Protein AF-A0A534ZYL4-F1 (afdb_monomer)

Solvent-accessible surface area (backbone atoms only — not comparable to full-atom values): 8023 Å² total; per-residue (Å²): 140,81,88,74,44,67,58,44,78,79,67,80,48,63,46,60,54,57,27,47,48,60,56,77,74,64,78,65,54,74,67,69,75,85,41,69,40,54,76,70,31,35,44,65,60,46,48,48,40,32,46,68,70,53,75,42,65,49,67,60,53,52,49,48,23,22,50,44,32,38,53,40,41,51,52,34,42,52,48,47,20,56,53,34,25,74,76,56,36,70,66,40,8,53,54,50,30,50,54,50,70,69,28,66,68,52,58,62,51,36,68,39,83,62,52,63,52,48,50,54,31,53,52,51,50,49,53,50,50,51,52,52,47,62,75,70,54,46,77,73,67,75,76,106

Secondary structure (DSSP, 8-state):
-----GGGTT---HHHHHHHGGGGTTT--PPPTTSHHHHTT-HHHHHHIIIIIS---HHHHHHHHHHHHHHHHHHHHHHHHHHHHHHHHHHHHHHHHHHHHT-HHHHHHHTS-SSHHHHHHHHHHHHHHHHHHHHH--HHHH--

Radius of gyration: 20.34 Å; Cα contacts (8 Å, |Δi|>4): 126; chains: 1; bounding box: 49×24×65 Å

pLDDT: mean 89.8, std 10.33, range [51.97, 98.19]

Structure (mmCIF, N/CA/C/O backbone):
data_AF-A0A534ZYL4-F1
#
_entry.id   AF-A0A534ZYL4-F1
#
loop_
_atom_site.group_PDB
_atom_site.id
_atom_site.type_symbol
_atom_site.label_atom_id
_atom_site.label_alt_id
_atom_site.label_comp_id
_atom_site.label_asym_id
_atom_site.label_entity_id
_atom_site.label_seq_id
_atom_site.pdbx_PDB_ins_code
_atom_site.Cartn_x
_atom_site.Cartn_y
_atom_site.Cartn_z
_atom_site.occupancy
_atom_site.B_iso_or_equiv
_atom_site.auth_seq_id
_atom_site.auth_comp_id
_atom_site.auth_asym_id
_atom_site.auth_atom_id
_atom_site.pdbx_PDB_model_num
ATOM 1 N N . ILE A 1 1 ? 19.539 -9.216 -4.224 1.00 54.44 1 ILE A N 1
ATOM 2 C CA . ILE A 1 1 ? 20.075 -9.925 -5.413 1.00 54.44 1 ILE A CA 1
ATOM 3 C C . ILE A 1 1 ? 21.316 -9.233 -6.001 1.00 54.44 1 ILE A C 1
ATOM 5 O O . ILE A 1 1 ? 22.136 -9.930 -6.568 1.00 54.44 1 ILE A O 1
ATOM 9 N N . THR A 1 2 ? 21.590 -7.952 -5.723 1.00 62.75 2 THR A N 1
ATOM 10 C CA . THR A 1 2 ? 22.959 -7.387 -5.875 1.00 62.75 2 THR A CA 1
ATOM 11 C C . THR A 1 2 ? 23.441 -6.559 -4.676 1.00 62.75 2 THR A C 1
ATOM 13 O O . THR A 1 2 ? 24.628 -6.287 -4.579 1.00 62.75 2 THR A O 1
ATOM 16 N N . GLY A 1 3 ? 22.551 -6.184 -3.741 1.00 69.56 3 GLY A N 1
ATOM 17 C CA . GLY A 1 3 ? 22.905 -5.333 -2.588 1.00 69.56 3 GLY A CA 1
ATOM 18 C C . GLY A 1 3 ? 23.260 -3.894 -2.979 1.00 69.56 3 GLY A C 1
ATOM 19 O O . GLY A 1 3 ? 23.769 -3.137 -2.161 1.00 69.56 3 GLY A O 1
ATOM 20 N N . ASP A 1 4 ? 23.001 -3.538 -4.236 1.00 77.06 4 ASP A N 1
ATOM 21 C CA . ASP A 1 4 ? 23.344 -2.264 -4.839 1.00 77.06 4 ASP A CA 1
ATOM 22 C C . ASP A 1 4 ? 22.129 -1.336 -4.813 1.00 77.06 4 ASP A C 1
ATOM 24 O O . ASP A 1 4 ? 21.150 -1.550 -5.529 1.00 77.06 4 ASP A O 1
ATOM 28 N N . PHE A 1 5 ? 22.199 -0.316 -3.963 1.00 78.81 5 PHE A N 1
ATOM 29 C CA . PHE A 1 5 ? 21.130 0.659 -3.761 1.00 78.81 5 PHE A CA 1
ATOM 30 C C . PHE A 1 5 ? 21.387 1.967 -4.515 1.00 78.81 5 PHE A C 1
ATOM 32 O O . PHE A 1 5 ? 20.740 2.964 -4.221 1.00 78.81 5 PHE A O 1
ATOM 39 N N . ARG A 1 6 ? 22.310 2.008 -5.489 1.00 84.06 6 ARG A N 1
ATOM 40 C CA . ARG A 1 6 ? 22.717 3.274 -6.126 1.00 84.06 6 ARG A CA 1
ATOM 41 C C . ARG A 1 6 ? 21.552 4.075 -6.710 1.00 84.06 6 ARG A C 1
ATOM 43 O O . ARG A 1 6 ? 21.493 5.277 -6.501 1.00 84.06 6 ARG A O 1
ATOM 50 N N . LEU A 1 7 ? 20.616 3.410 -7.396 1.00 83.44 7 LEU A N 1
ATOM 51 C CA . LEU A 1 7 ? 19.481 4.069 -8.057 1.00 83.44 7 LEU A CA 1
ATOM 52 C C . LEU A 1 7 ? 18.501 4.680 -7.061 1.00 83.44 7 LEU A C 1
ATOM 54 O O . LEU A 1 7 ? 17.749 5.582 -7.403 1.00 83.44 7 LEU A O 1
ATOM 58 N N . ASN A 1 8 ? 18.481 4.173 -5.836 1.00 78.56 8 ASN A N 1
ATOM 59 C CA . ASN A 1 8 ? 17.687 4.759 -4.783 1.00 78.56 8 ASN A CA 1
ATOM 60 C C . ASN A 1 8 ? 18.354 4.451 -3.443 1.00 78.56 8 ASN A C 1
ATOM 62 O O . ASN A 1 8 ? 18.029 3.455 -2.795 1.00 78.56 8 ASN A O 1
ATOM 66 N N . ALA A 1 9 ? 19.308 5.290 -3.037 1.00 67.69 9 ALA A N 1
ATOM 67 C CA . ALA A 1 9 ? 20.061 5.089 -1.797 1.00 67.69 9 ALA A CA 1
ATOM 68 C C . ALA A 1 9 ? 19.165 5.173 -0.545 1.00 67.69 9 ALA A C 1
ATOM 70 O O . ALA A 1 9 ? 19.530 4.674 0.516 1.00 67.69 9 ALA A O 1
ATOM 71 N N . GLU A 1 10 ? 17.964 5.742 -0.686 1.00 67.38 10 GLU A N 1
ATOM 72 C CA . GLU A 1 10 ? 16.932 5.792 0.351 1.00 67.38 10 GLU A CA 1
ATOM 73 C C . GLU A 1 10 ? 16.148 4.465 0.471 1.00 67.38 10 GLU A C 1
ATOM 75 O O . GLU A 1 10 ? 15.396 4.262 1.427 1.00 67.38 10 GLU A O 1
ATOM 80 N N . SER A 1 11 ? 16.295 3.533 -0.486 1.00 55.06 11 SER A N 1
ATOM 81 C CA . SER A 1 11 ? 15.417 2.362 -0.670 1.00 55.06 11 SER A CA 1
ATOM 82 C C . SER A 1 11 ? 15.712 1.169 0.249 1.00 55.06 11 SER A C 1
ATOM 84 O O . SER A 1 11 ? 15.821 0.016 -0.163 1.00 55.06 11 SER A O 1
ATOM 86 N N . GLY A 1 12 ? 15.678 1.435 1.551 1.00 56.88 12 GLY A N 1
ATOM 87 C CA . GLY A 1 12 ? 15.189 0.469 2.535 1.00 56.88 12 GLY A CA 1
ATOM 88 C C . GLY A 1 12 ? 13.655 0.427 2.615 1.00 56.88 12 GLY A C 1
ATOM 89 O O . GLY A 1 12 ? 13.109 -0.243 3.488 1.00 56.88 12 GLY A O 1
ATOM 90 N N . THR A 1 13 ? 12.925 1.165 1.763 1.00 74.19 13 THR A N 1
ATOM 91 C CA . THR A 1 13 ? 11.466 1.261 1.908 1.00 74.19 13 THR A CA 1
ATOM 92 C C . THR A 1 13 ? 10.795 -0.054 1.502 1.00 74.19 13 THR A C 1
ATOM 94 O O . THR A 1 13 ? 10.705 -0.413 0.326 1.00 74.19 13 THR A O 1
ATOM 97 N N . LEU A 1 14 ? 10.306 -0.777 2.509 1.00 85.69 14 LEU A N 1
ATOM 98 C CA . LEU A 1 14 ? 9.537 -2.016 2.382 1.00 85.69 14 LEU A CA 1
ATOM 99 C C . LEU A 1 14 ? 8.414 -1.912 1.336 1.00 85.69 14 LEU A C 1
ATOM 101 O O . LEU A 1 14 ? 8.147 -2.878 0.628 1.00 85.69 14 LEU A O 1
ATOM 105 N N . ALA A 1 15 ? 7.801 -0.732 1.190 1.00 89.50 15 ALA A N 1
ATOM 106 C CA . ALA A 1 15 ? 6.754 -0.473 0.203 1.00 89.50 15 ALA A CA 1
ATOM 107 C C . ALA A 1 15 ? 7.224 -0.691 -1.244 1.00 89.50 15 ALA A C 1
ATOM 109 O O . ALA A 1 15 ? 6.556 -1.398 -1.994 1.00 89.50 15 ALA A O 1
ATOM 110 N N . GLN A 1 16 ? 8.392 -0.154 -1.618 1.00 88.56 16 GLN A N 1
ATOM 111 C CA . GLN A 1 16 ? 8.944 -0.319 -2.967 1.00 88.56 16 GLN A CA 1
ATOM 112 C C . GLN A 1 16 ? 9.254 -1.792 -3.261 1.00 88.56 16 GLN A C 1
ATOM 114 O O . GLN A 1 16 ? 8.918 -2.294 -4.332 1.00 88.56 16 GLN A O 1
ATOM 119 N N . GLN A 1 17 ? 9.841 -2.508 -2.295 1.00 89.75 17 GLN A N 1
ATOM 120 C CA . GLN A 1 17 ? 10.153 -3.934 -2.444 1.00 89.75 17 GLN A CA 1
ATOM 121 C C . GLN A 1 17 ? 8.884 -4.782 -2.567 1.00 89.75 17 GLN A C 1
ATOM 123 O O . GLN A 1 17 ? 8.800 -5.640 -3.443 1.00 89.75 17 GLN A O 1
ATOM 128 N N . TRP A 1 18 ? 7.878 -4.510 -1.732 1.00 92.75 18 TRP A N 1
ATOM 129 C CA . TRP A 1 18 ? 6.569 -5.157 -1.798 1.00 92.75 18 TRP A CA 1
ATOM 130 C C . TRP A 1 18 ? 5.899 -4.937 -3.158 1.00 92.75 18 TRP A C 1
ATOM 132 O O . TRP A 1 18 ? 5.440 -5.888 -3.786 1.00 92.75 18 TRP A O 1
ATOM 142 N N . GLN A 1 19 ? 5.892 -3.696 -3.645 1.00 93.50 19 GLN A N 1
ATOM 143 C CA . GLN A 1 19 ? 5.269 -3.328 -4.917 1.00 93.50 19 GLN A CA 1
ATOM 144 C C . GLN A 1 19 ? 6.002 -3.903 -6.135 1.00 93.50 19 GLN A C 1
ATOM 146 O O . GLN A 1 19 ? 5.357 -4.273 -7.114 1.00 93.50 19 GLN A O 1
ATOM 151 N N . ALA A 1 20 ? 7.330 -4.017 -6.079 1.00 91.50 20 ALA A N 1
ATOM 152 C CA . ALA A 1 20 ? 8.135 -4.591 -7.156 1.00 91.50 20 ALA A CA 1
ATOM 153 C C . ALA A 1 20 ? 8.190 -6.129 -7.128 1.00 91.50 20 ALA A C 1
ATOM 155 O O . ALA A 1 20 ? 8.573 -6.737 -8.127 1.00 91.50 20 ALA A O 1
ATOM 156 N N . MET A 1 21 ? 7.801 -6.774 -6.022 1.00 92.12 21 MET A N 1
ATOM 157 C CA . MET A 1 21 ? 7.920 -8.225 -5.829 1.00 92.12 21 MET A CA 1
ATOM 158 C C . MET A 1 21 ? 7.320 -9.065 -6.971 1.00 92.12 21 MET A C 1
ATOM 160 O O . MET A 1 21 ? 8.002 -9.985 -7.424 1.00 92.12 21 MET A O 1
ATOM 164 N N . PRO A 1 22 ? 6.121 -8.766 -7.514 1.00 93.25 22 PRO A N 1
ATOM 165 C CA . PRO A 1 22 ? 5.575 -9.529 -8.638 1.00 93.25 22 PRO A CA 1
ATOM 166 C C . PRO A 1 22 ? 6.448 -9.476 -9.897 1.00 93.25 22 PRO A C 1
ATOM 168 O O . PRO A 1 22 ? 6.45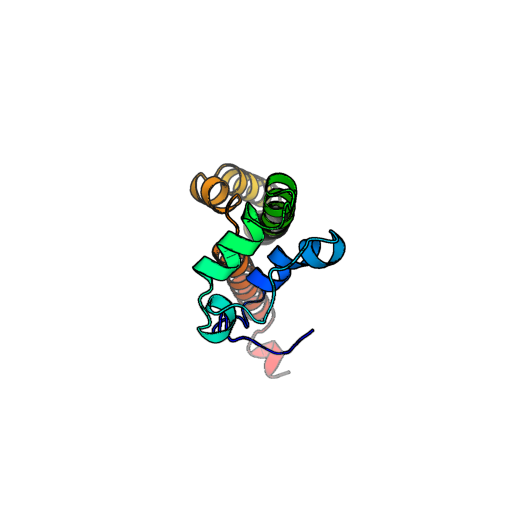3 -10.419 -10.687 1.00 93.25 22 PRO A O 1
ATOM 171 N N . LEU A 1 23 ? 7.209 -8.392 -10.087 1.00 92.50 23 LEU A N 1
ATOM 172 C CA . LEU A 1 23 ? 8.074 -8.231 -11.255 1.00 92.50 23 LEU A CA 1
ATOM 173 C C . LEU A 1 23 ? 9.243 -9.222 -11.251 1.00 92.50 23 LEU A C 1
ATOM 175 O O . LEU A 1 23 ? 9.750 -9.562 -12.317 1.00 92.50 23 LEU A O 1
ATOM 179 N N . LEU A 1 24 ? 9.617 -9.756 -10.084 1.00 90.38 24 LEU A N 1
ATOM 180 C CA . LEU A 1 24 ? 10.640 -10.799 -9.969 1.00 90.38 24 LEU A CA 1
ATOM 181 C C . LEU A 1 24 ? 10.212 -12.120 -10.622 1.00 90.38 24 LEU A C 1
ATOM 183 O O . LEU A 1 24 ? 11.065 -12.914 -11.009 1.00 90.38 24 LEU A O 1
ATOM 187 N N . PHE A 1 25 ? 8.905 -12.348 -10.763 1.00 90.56 25 PHE A N 1
ATOM 188 C CA . PHE A 1 25 ? 8.347 -13.589 -11.305 1.00 90.56 25 PHE A CA 1
ATOM 189 C C . PHE A 1 25 ? 7.871 -13.458 -12.758 1.00 90.56 25 PHE A C 1
ATOM 191 O O . PHE A 1 25 ? 7.553 -14.462 -13.385 1.00 90.56 25 PHE A O 1
ATOM 198 N N . GLY A 1 26 ? 7.825 -12.239 -13.308 1.00 85.62 26 GLY A N 1
ATOM 199 C CA . GLY A 1 26 ? 7.257 -11.975 -14.635 1.00 85.62 26 GLY A CA 1
ATOM 200 C C . GLY A 1 26 ? 8.214 -12.148 -15.817 1.00 85.62 26 GLY A C 1
ATOM 201 O O . GLY A 1 26 ? 7.795 -11.965 -16.954 1.00 85.62 26 GLY A O 1
ATOM 202 N N . GLY A 1 27 ? 9.491 -12.474 -15.579 1.00 88.12 27 GLY A N 1
ATOM 203 C CA . GLY A 1 27 ? 10.477 -12.655 -16.655 1.00 88.12 27 GLY A CA 1
ATOM 204 C C . GLY A 1 27 ? 10.774 -11.381 -17.459 1.00 88.12 27 GLY A C 1
ATOM 205 O O . GLY A 1 27 ? 11.139 -11.465 -18.631 1.00 88.12 27 GLY A O 1
ATOM 206 N N . TYR A 1 28 ? 10.596 -10.203 -16.851 1.00 92.94 28 TYR A N 1
ATOM 207 C CA . TYR A 1 28 ? 10.821 -8.913 -17.503 1.00 92.94 28 TYR A CA 1
ATOM 208 C C . TYR A 1 28 ? 12.304 -8.672 -17.802 1.00 92.94 28 TYR A C 1
ATOM 210 O O . TYR A 1 28 ? 13.194 -9.055 -17.040 1.00 92.94 28 TYR A O 1
ATOM 218 N N . ARG A 1 29 ? 12.571 -7.988 -18.913 1.00 93.19 29 ARG A N 1
ATOM 219 C CA . ARG A 1 29 ? 13.920 -7.638 -19.362 1.00 93.19 29 ARG A CA 1
ATOM 220 C C . ARG A 1 29 ? 14.363 -6.352 -18.680 1.00 93.19 29 ARG A C 1
ATOM 222 O O . ARG A 1 29 ? 13.761 -5.306 -18.901 1.00 93.19 29 ARG A O 1
ATOM 229 N N . PHE A 1 30 ? 15.389 -6.430 -17.842 1.00 91.69 30 PHE A N 1
ATOM 230 C CA . PHE A 1 30 ? 15.992 -5.261 -17.202 1.00 91.69 30 PHE A CA 1
ATOM 231 C C . PHE A 1 30 ? 17.072 -4.652 -18.116 1.00 91.69 30 PHE A C 1
ATOM 233 O O . PHE A 1 30 ? 17.804 -5.418 -18.749 1.00 91.69 30 PHE A O 1
ATOM 240 N N . PRO A 1 31 ? 17.194 -3.312 -18.217 1.00 92.00 31 PRO A N 1
ATOM 241 C CA . PRO A 1 31 ? 18.208 -2.679 -19.056 1.00 92.00 31 PRO A CA 1
ATOM 242 C C . PRO A 1 31 ? 19.630 -3.012 -18.583 1.00 92.00 31 PRO A C 1
ATOM 244 O O . PRO A 1 31 ? 19.866 -3.308 -17.412 1.00 92.00 31 PRO A O 1
ATOM 247 N N . SER A 1 32 ? 20.592 -2.952 -19.506 1.00 90.06 32 SER A N 1
ATOM 248 C CA . SER A 1 32 ? 21.995 -3.275 -19.223 1.00 90.06 32 SER A CA 1
ATOM 249 C C . SER A 1 32 ? 22.569 -2.420 -18.089 1.00 90.06 32 SER A C 1
ATOM 251 O O . SER A 1 32 ? 22.382 -1.205 -18.058 1.00 90.06 32 SER A O 1
ATOM 253 N N . LEU A 1 33 ? 23.342 -3.045 -17.197 1.00 89.50 33 LEU 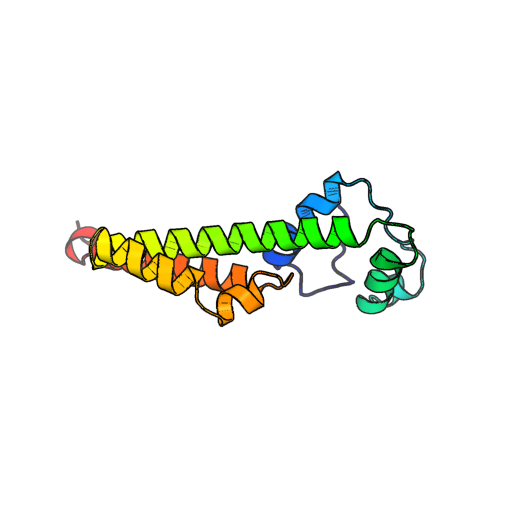A N 1
ATOM 254 C CA . LEU A 1 33 ? 24.047 -2.356 -16.110 1.00 89.50 33 LEU A CA 1
ATOM 255 C C . LEU A 1 33 ? 25.282 -1.577 -16.603 1.00 89.50 33 LEU A C 1
ATOM 257 O O . LEU A 1 33 ? 25.841 -0.770 -15.869 1.00 89.50 33 LEU A O 1
ATOM 261 N N . GLU A 1 34 ? 25.705 -1.777 -17.852 1.00 89.94 34 GLU A N 1
ATOM 262 C CA . GLU A 1 34 ? 26.855 -1.066 -18.432 1.00 89.94 34 GLU A CA 1
ATOM 263 C C . GLU A 1 34 ? 26.512 0.336 -18.950 1.00 89.94 34 GLU A C 1
ATOM 265 O O . GLU A 1 34 ? 27.406 1.104 -19.308 1.00 89.94 34 GLU A O 1
ATOM 270 N N . GLN A 1 35 ? 25.226 0.688 -18.995 1.00 88.69 35 GLN A N 1
ATOM 271 C CA . GLN A 1 35 ? 24.782 1.980 -19.503 1.00 88.69 35 GLN A CA 1
ATOM 272 C C . GLN A 1 35 ? 25.195 3.139 -18.586 1.00 88.69 35 GLN A C 1
ATOM 274 O O . GLN A 1 35 ? 25.239 3.020 -17.359 1.00 88.69 35 GLN A O 1
ATOM 279 N N . GLU A 1 36 ? 25.415 4.305 -19.187 1.00 92.00 36 GLU A N 1
ATOM 280 C CA . GLU A 1 36 ? 25.818 5.516 -18.467 1.00 92.00 36 GLU A CA 1
ATOM 281 C C . GLU A 1 36 ? 24.816 5.909 -17.368 1.00 92.00 36 GLU A C 1
ATOM 283 O O . GLU A 1 36 ? 25.218 6.294 -16.271 1.00 92.00 36 GLU A O 1
ATOM 288 N N . ALA A 1 37 ? 23.513 5.725 -17.619 1.00 91.56 37 ALA A N 1
ATOM 289 C CA . ALA A 1 37 ? 22.455 5.979 -16.641 1.00 91.56 37 ALA A CA 1
ATOM 290 C C . ALA A 1 37 ? 22.604 5.129 -15.364 1.00 91.56 37 ALA A C 1
ATOM 292 O O . ALA A 1 37 ? 22.393 5.627 -14.262 1.00 91.56 37 ALA A O 1
ATOM 293 N N . TRP A 1 38 ? 23.040 3.869 -15.483 1.00 90.44 38 TRP A N 1
ATOM 294 C CA . TRP A 1 38 ? 23.297 3.013 -14.321 1.00 90.44 38 TRP A CA 1
ATOM 295 C C . TRP A 1 38 ? 24.523 3.485 -13.532 1.00 90.44 38 TRP A C 1
ATOM 297 O O . TRP A 1 38 ? 24.504 3.525 -12.300 1.00 90.44 38 TRP A O 1
ATOM 307 N N . ARG A 1 39 ? 25.593 3.881 -14.231 1.00 90.38 39 ARG A N 1
ATOM 308 C CA . ARG A 1 39 ? 26.836 4.370 -13.610 1.00 90.38 39 ARG A CA 1
ATOM 309 C C . ARG A 1 39 ? 26.632 5.686 -12.863 1.00 90.38 39 ARG A C 1
ATOM 311 O O . ARG A 1 39 ? 27.187 5.853 -11.782 1.00 90.38 39 ARG A O 1
ATOM 318 N N . LYS A 1 40 ? 25.798 6.572 -13.408 1.00 92.06 40 LYS A N 1
ATOM 319 C CA . LYS A 1 40 ? 25.406 7.848 -12.791 1.00 92.06 40 LYS A CA 1
ATOM 320 C C . LYS A 1 40 ? 24.283 7.735 -11.761 1.00 92.06 40 LYS A C 1
ATOM 322 O O . LYS A 1 40 ? 23.905 8.753 -11.194 1.00 92.06 40 LYS A O 1
ATOM 327 N N . ALA A 1 41 ? 23.768 6.529 -11.519 1.00 90.50 41 ALA A N 1
ATOM 328 C CA . ALA A 1 41 ? 22.629 6.298 -10.640 1.00 90.50 41 ALA A CA 1
ATOM 329 C C . ALA A 1 41 ? 21.367 7.110 -11.020 1.00 90.50 41 ALA A C 1
ATOM 331 O O . ALA A 1 41 ? 20.584 7.505 -10.159 1.00 90.50 41 ALA A O 1
ATOM 332 N N . ASP A 1 42 ? 21.150 7.343 -12.316 1.00 92.44 42 ASP A N 1
ATOM 333 C CA . ASP A 1 42 ? 19.984 8.069 -12.819 1.00 92.44 42 ASP A CA 1
ATOM 334 C C . ASP A 1 42 ? 18.753 7.151 -12.852 1.00 92.44 42 ASP A C 1
ATOM 336 O O . ASP A 1 42 ? 18.503 6.415 -13.812 1.00 92.44 42 ASP A O 1
ATOM 340 N N . VAL A 1 43 ? 17.977 7.187 -11.770 1.00 90.25 43 VAL A N 1
ATOM 341 C CA . VAL A 1 43 ? 16.781 6.353 -11.598 1.00 90.25 43 VAL A CA 1
ATOM 342 C C . VAL A 1 43 ? 15.718 6.594 -12.668 1.00 90.25 43 VAL A C 1
ATOM 344 O O . VAL A 1 43 ? 15.036 5.651 -13.073 1.00 90.25 43 VAL A O 1
ATOM 347 N N . PHE A 1 44 ? 15.585 7.829 -13.156 1.00 91.25 44 PHE A N 1
ATOM 348 C CA . PHE A 1 44 ? 14.551 8.183 -14.123 1.00 91.25 44 PHE A CA 1
ATOM 349 C C . PHE A 1 44 ? 14.905 7.653 -15.507 1.00 91.25 44 PHE A C 1
ATOM 351 O O . PHE A 1 44 ? 14.057 7.033 -16.151 1.00 91.25 44 PHE A O 1
ATOM 358 N N . ALA A 1 45 ? 16.159 7.820 -15.934 1.00 93.62 45 ALA A N 1
ATOM 359 C CA . ALA A 1 45 ? 16.630 7.272 -17.202 1.00 93.62 45 ALA A CA 1
ATOM 360 C C . ALA A 1 45 ? 16.593 5.734 -17.203 1.00 93.62 45 ALA A C 1
ATOM 362 O O . ALA A 1 45 ? 16.072 5.129 -18.141 1.00 93.62 45 ALA A O 1
ATOM 363 N N . VAL A 1 46 ? 17.062 5.082 -16.128 1.00 93.81 46 VAL A N 1
ATOM 364 C CA . VAL A 1 46 ? 16.993 3.613 -16.015 1.00 93.81 46 VAL A CA 1
ATOM 365 C C . VAL A 1 46 ? 15.543 3.120 -16.010 1.00 93.81 46 VAL A C 1
ATOM 367 O O . VAL A 1 46 ? 15.226 2.152 -16.703 1.00 93.81 46 VAL A O 1
ATOM 370 N N . GLY A 1 47 ? 14.655 3.788 -15.268 1.00 92.25 47 GLY A N 1
ATOM 371 C CA . GLY A 1 47 ? 13.230 3.463 -15.236 1.00 92.25 47 GLY A CA 1
ATOM 372 C C . GLY A 1 47 ? 12.567 3.606 -16.605 1.00 92.25 47 GLY A C 1
ATOM 373 O O . GLY A 1 47 ? 11.819 2.719 -17.015 1.00 92.25 47 GLY A O 1
ATOM 374 N N . TYR A 1 48 ? 12.886 4.670 -17.347 1.00 94.19 48 TYR A N 1
ATOM 375 C CA . TYR A 1 48 ? 12.379 4.871 -18.704 1.00 94.19 48 TYR A CA 1
ATOM 376 C C . TYR A 1 48 ? 12.811 3.735 -19.637 1.00 94.19 48 TYR A C 1
ATOM 378 O O . TYR A 1 48 ? 11.959 3.100 -20.260 1.00 94.19 48 TYR A O 1
ATOM 386 N N . HIS A 1 49 ? 14.108 3.408 -19.663 1.00 93.56 49 HIS A N 1
ATOM 387 C CA . HIS A 1 49 ? 14.613 2.296 -20.468 1.00 93.56 49 HIS A CA 1
ATOM 388 C C . HIS A 1 49 ? 13.926 0.978 -20.099 1.00 93.56 49 HIS A C 1
ATOM 390 O O . HIS A 1 49 ? 13.513 0.237 -20.990 1.00 93.56 49 HIS A O 1
ATOM 396 N N . PHE A 1 50 ? 13.758 0.701 -18.802 1.00 93.94 50 PHE A N 1
ATOM 397 C CA . PHE A 1 50 ? 13.115 -0.519 -18.313 1.00 93.94 50 PHE A CA 1
ATOM 398 C C . PHE A 1 50 ? 11.652 -0.652 -18.751 1.00 93.94 50 PHE A C 1
ATOM 400 O O . PHE A 1 50 ? 11.222 -1.744 -19.129 1.00 93.94 50 PHE A O 1
ATOM 407 N N . PHE A 1 51 ? 10.900 0.447 -18.719 1.00 94.31 51 PHE A N 1
ATOM 408 C CA . PHE A 1 51 ? 9.481 0.450 -19.063 1.00 94.31 51 PHE A CA 1
ATOM 409 C C . PHE A 1 51 ? 9.207 0.491 -20.565 1.00 94.31 51 PHE A C 1
ATOM 411 O O . PHE A 1 51 ? 8.250 -0.143 -21.005 1.00 94.31 51 PHE A O 1
ATOM 418 N N . TYR A 1 52 ? 10.015 1.215 -21.342 1.00 93.88 52 TYR A N 1
ATOM 419 C CA . TYR A 1 52 ? 9.660 1.557 -22.723 1.00 93.88 52 TYR A CA 1
ATOM 420 C C . TYR A 1 52 ? 10.588 0.949 -23.781 1.00 93.88 52 TYR A C 1
ATOM 422 O O . TYR A 1 52 ? 10.113 0.611 -24.862 1.00 93.88 52 TYR A O 1
ATOM 430 N N . ASP A 1 53 ? 11.867 0.716 -23.474 1.00 93.75 53 ASP A N 1
ATOM 431 C CA . ASP A 1 53 ? 12.848 0.323 -24.501 1.00 93.75 53 ASP A CA 1
ATOM 432 C C . ASP A 1 53 ? 13.165 -1.178 -24.509 1.00 93.75 53 ASP A C 1
ATOM 434 O O . ASP A 1 53 ? 13.679 -1.707 -25.491 1.00 93.75 53 ASP A O 1
ATOM 438 N N . GLN A 1 54 ? 12.851 -1.896 -23.426 1.00 92.94 54 GLN A N 1
ATOM 439 C CA . GLN A 1 54 ? 13.147 -3.332 -23.311 1.00 92.94 54 GLN A CA 1
ATOM 440 C C . GLN A 1 54 ? 12.091 -4.247 -23.961 1.00 92.94 54 GLN A C 1
ATOM 442 O O . GLN A 1 54 ? 12.259 -5.471 -23.975 1.00 92.94 54 GLN A O 1
ATOM 447 N N . GLY A 1 55 ? 11.003 -3.681 -24.494 1.00 92.56 55 GLY A N 1
ATOM 448 C CA . GLY A 1 55 ? 9.882 -4.445 -25.055 1.00 92.56 55 GLY A CA 1
ATOM 449 C C . GLY A 1 55 ? 9.066 -5.205 -24.002 1.00 92.56 55 GLY A C 1
ATOM 450 O O . GLY A 1 55 ? 8.450 -6.219 -24.323 1.00 92.56 55 GLY A O 1
ATOM 451 N N . ASN A 1 56 ? 9.096 -4.752 -22.745 1.00 95.06 56 ASN A N 1
ATOM 452 C CA . ASN A 1 56 ? 8.258 -5.295 -21.680 1.00 95.06 56 ASN A CA 1
ATOM 453 C C . ASN A 1 56 ? 6.799 -4.844 -21.852 1.00 95.06 56 ASN A C 1
ATOM 455 O O . ASN A 1 56 ? 6.527 -3.754 -22.355 1.00 95.06 56 ASN A O 1
ATOM 459 N N . ASP A 1 57 ? 5.854 -5.651 -21.370 1.00 94.50 57 ASP A N 1
ATOM 460 C CA . ASP A 1 57 ? 4.458 -5.228 -21.260 1.00 94.50 57 ASP A CA 1
ATOM 461 C C . ASP A 1 57 ? 4.295 -4.261 -20.078 1.00 94.50 57 ASP A C 1
ATOM 463 O O . ASP A 1 57 ? 4.121 -4.662 -18.923 1.00 94.50 57 ASP A O 1
ATOM 467 N N . LEU A 1 58 ? 4.342 -2.963 -20.381 1.00 94.12 58 LEU A N 1
ATOM 468 C CA . LEU A 1 58 ? 4.154 -1.897 -19.400 1.00 94.12 58 LEU A CA 1
ATOM 469 C C . LEU A 1 58 ? 2.819 -2.013 -18.649 1.00 94.12 58 LEU A C 1
ATOM 471 O O . LEU A 1 58 ? 2.758 -1.734 -17.449 1.00 94.12 58 LEU A O 1
ATOM 475 N N . GLY A 1 59 ? 1.749 -2.412 -19.339 1.00 94.62 59 GLY A N 1
ATOM 476 C CA . GLY A 1 59 ? 0.423 -2.552 -18.745 1.00 94.62 59 GLY A CA 1
ATOM 477 C C . GLY A 1 59 ? 0.421 -3.624 -17.661 1.00 94.62 59 GLY A C 1
ATOM 478 O O . GLY A 1 59 ? -0.023 -3.360 -16.540 1.00 94.62 59 GLY A O 1
ATOM 479 N N . ALA A 1 60 ? 0.991 -4.791 -17.966 1.00 94.44 60 ALA A N 1
ATOM 480 C CA . ALA A 1 60 ? 1.145 -5.888 -17.013 1.00 94.44 60 ALA A CA 1
ATOM 481 C C . ALA A 1 60 ? 2.037 -5.501 -15.823 1.00 94.44 60 ALA A C 1
ATOM 483 O O . ALA A 1 60 ? 1.679 -5.772 -14.674 1.00 94.44 60 ALA A O 1
ATOM 484 N N . MET A 1 61 ? 3.152 -4.804 -16.069 1.00 95.38 61 MET A N 1
ATOM 485 C CA . MET A 1 61 ? 4.055 -4.342 -15.007 1.00 95.38 61 MET A CA 1
ATOM 486 C C . MET A 1 61 ? 3.358 -3.375 -14.042 1.00 95.38 61 MET A C 1
ATOM 488 O O . MET A 1 61 ? 3.408 -3.557 -12.821 1.00 95.38 61 MET A O 1
ATOM 492 N N . LEU A 1 62 ? 2.678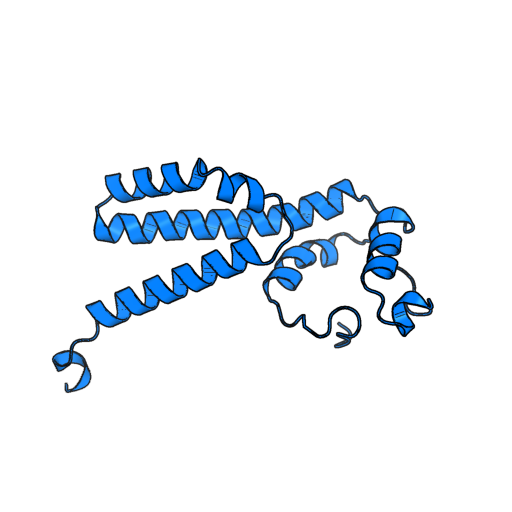 -2.355 -14.578 1.00 94.56 62 LEU A N 1
ATOM 493 C CA . LEU A 1 62 ? 1.953 -1.375 -13.768 1.00 94.56 62 LEU A CA 1
ATOM 494 C C . LEU A 1 62 ? 0.775 -2.015 -13.034 1.00 94.56 62 LEU A C 1
ATOM 496 O O . LEU A 1 62 ? 0.539 -1.690 -11.870 1.00 94.56 62 LEU A O 1
ATOM 500 N N . LEU A 1 63 ? 0.041 -2.922 -13.681 1.00 94.88 63 LEU A N 1
ATOM 501 C CA . LEU A 1 63 ? -1.054 -3.649 -13.045 1.00 94.88 63 LEU A CA 1
ATOM 502 C C . LEU A 1 63 ? -0.548 -4.484 -11.866 1.00 94.88 63 LEU A C 1
ATOM 504 O O . LEU A 1 63 ? -1.141 -4.433 -10.787 1.00 94.88 63 LEU A O 1
ATOM 508 N N . ALA A 1 64 ? 0.564 -5.198 -12.040 1.00 94.88 64 ALA A N 1
ATOM 509 C CA . ALA A 1 64 ? 1.157 -6.012 -10.988 1.00 94.88 64 ALA A CA 1
ATOM 510 C C . ALA A 1 64 ? 1.572 -5.158 -9.776 1.00 94.88 64 ALA A C 1
ATOM 512 O O . ALA A 1 64 ? 1.176 -5.457 -8.648 1.00 94.88 64 ALA A O 1
ATOM 513 N N . GLY A 1 65 ? 2.270 -4.039 -10.002 1.00 94.19 65 GLY A N 1
ATOM 514 C CA . GLY A 1 65 ? 2.661 -3.129 -8.919 1.00 94.19 65 GLY A CA 1
ATOM 515 C C . GLY A 1 65 ? 1.470 -2.460 -8.221 1.00 94.19 65 GLY A C 1
ATOM 516 O O . GLY A 1 65 ? 1.416 -2.402 -6.992 1.00 94.19 65 GLY A O 1
ATOM 517 N N . ARG A 1 66 ? 0.460 -2.016 -8.981 1.00 95.12 66 ARG A N 1
ATOM 518 C CA . ARG A 1 66 ? -0.773 -1.426 -8.421 1.00 95.12 66 ARG A CA 1
ATOM 519 C C . ARG A 1 66 ? -1.587 -2.426 -7.613 1.00 95.12 66 ARG A C 1
ATOM 521 O O . ARG A 1 66 ? -2.172 -2.050 -6.601 1.00 95.12 66 ARG A O 1
ATOM 528 N N . THR A 1 67 ? -1.602 -3.690 -8.026 1.00 95.12 67 THR A N 1
ATOM 529 C CA . THR A 1 67 ? -2.274 -4.762 -7.280 1.00 95.12 67 THR A CA 1
ATOM 530 C C . THR A 1 67 ? -1.661 -4.903 -5.889 1.00 95.12 67 THR A C 1
ATOM 532 O O . THR A 1 67 ? -2.388 -4.998 -4.904 1.00 95.12 67 THR A O 1
ATOM 535 N N . MET A 1 68 ? -0.335 -4.806 -5.775 1.00 95.81 68 MET A N 1
ATOM 536 C CA . MET A 1 68 ? 0.344 -4.844 -4.478 1.00 95.81 68 MET A CA 1
ATOM 537 C C . MET A 1 68 ? 0.006 -3.637 -3.592 1.00 95.81 68 MET A C 1
ATOM 539 O O . MET A 1 68 ? -0.174 -3.817 -2.385 1.00 95.81 68 MET A O 1
ATOM 543 N N . THR A 1 69 ? -0.153 -2.431 -4.158 1.00 95.12 69 THR A N 1
ATOM 544 C CA . THR A 1 69 ? -0.700 -1.280 -3.410 1.00 95.12 69 THR A CA 1
ATOM 545 C C . THR A 1 69 ? -2.137 -1.539 -2.963 1.00 95.12 69 THR A C 1
ATOM 547 O O . THR A 1 69 ? -2.477 -1.268 -1.812 1.00 95.12 69 THR A O 1
ATOM 550 N N . ALA A 1 70 ? -2.982 -2.091 -3.838 1.00 94.75 70 ALA A N 1
ATOM 551 C CA . ALA A 1 70 ? -4.370 -2.397 -3.511 1.00 94.75 70 ALA A CA 1
ATOM 552 C C . ALA A 1 70 ? -4.474 -3.407 -2.357 1.00 94.75 70 ALA A C 1
ATOM 554 O O . ALA A 1 70 ? -5.306 -3.222 -1.473 1.00 94.75 70 ALA A O 1
ATOM 555 N N . VAL A 1 71 ? -3.591 -4.412 -2.297 1.00 95.81 71 VAL A N 1
ATOM 556 C CA . VAL A 1 71 ? -3.512 -5.352 -1.163 1.00 95.81 71 VAL A CA 1
ATOM 557 C C . VAL A 1 71 ? -3.211 -4.621 0.150 1.00 95.81 71 VAL A C 1
ATOM 559 O O . VAL A 1 71 ? -3.881 -4.874 1.152 1.00 95.81 71 VAL A O 1
ATOM 562 N N . LEU A 1 72 ? -2.265 -3.674 0.154 1.00 95.62 72 LEU A N 1
ATOM 563 C CA . LEU A 1 72 ? -1.984 -2.848 1.337 1.00 95.62 72 LEU A CA 1
ATOM 564 C C . LEU A 1 72 ? -3.185 -1.969 1.719 1.00 95.62 72 LEU A C 1
ATOM 566 O O . LEU A 1 72 ? -3.504 -1.847 2.901 1.00 95.62 72 LEU A O 1
ATOM 570 N N . GLY A 1 73 ? -3.877 -1.399 0.729 1.00 95.69 73 GLY A N 1
ATOM 571 C CA . GLY A 1 73 ? -5.094 -0.611 0.937 1.00 95.69 73 GLY A CA 1
ATOM 572 C C . GLY A 1 73 ? -6.227 -1.436 1.551 1.00 95.69 73 GLY A C 1
ATOM 573 O O . GLY A 1 73 ? -6.828 -1.029 2.541 1.00 95.69 73 GLY A O 1
ATOM 574 N N . VAL A 1 74 ? -6.470 -2.645 1.042 1.00 96.00 74 VAL A N 1
ATOM 575 C CA . VAL A 1 74 ? -7.435 -3.582 1.639 1.00 96.00 74 VAL A CA 1
ATOM 576 C C . VAL A 1 74 ? -7.032 -3.927 3.073 1.00 96.00 74 VAL A C 1
ATOM 578 O O . VAL A 1 74 ? -7.880 -3.894 3.963 1.00 96.00 74 VAL A O 1
ATOM 581 N N . GLY A 1 75 ? -5.744 -4.184 3.324 1.00 97.19 75 GLY A N 1
ATOM 582 C CA . GLY A 1 75 ? -5.219 -4.403 4.674 1.00 97.19 75 GLY A CA 1
ATOM 583 C C . GLY A 1 75 ? -5.522 -3.242 5.625 1.00 97.19 75 GLY A C 1
ATOM 584 O O . GLY A 1 75 ? -5.991 -3.466 6.742 1.00 97.19 75 GLY A O 1
ATOM 585 N N . LEU A 1 76 ? -5.338 -1.999 5.172 1.00 97.19 76 LEU A N 1
ATOM 586 C CA . LEU A 1 76 ? -5.660 -0.805 5.958 1.00 97.19 76 LEU A CA 1
ATOM 587 C C . LEU A 1 76 ? -7.173 -0.665 6.187 1.00 97.19 76 LEU A C 1
ATOM 589 O O . LEU A 1 76 ? -7.593 -0.355 7.299 1.00 97.19 76 LEU A O 1
ATOM 593 N N . GLY A 1 77 ? -8.008 -0.954 5.188 1.00 97.19 77 GLY A N 1
ATOM 594 C CA . GLY A 1 77 ? -9.465 -0.955 5.351 1.00 97.19 77 GLY A CA 1
ATOM 595 C C . GLY A 1 77 ? -9.952 -1.990 6.373 1.00 97.19 77 GLY A C 1
ATOM 596 O O . GLY A 1 7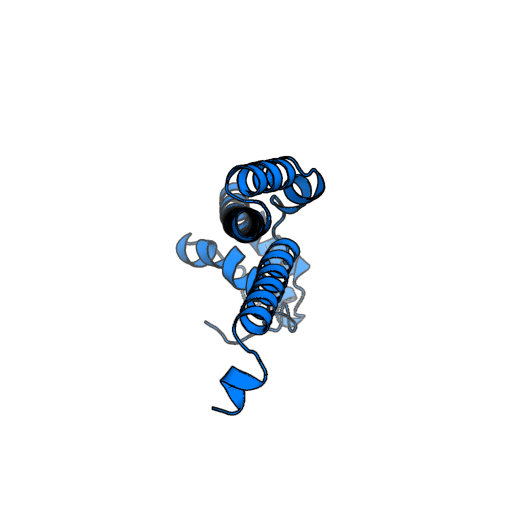7 ? -10.790 -1.682 7.224 1.00 97.19 77 GLY A O 1
ATOM 597 N N . LEU A 1 78 ? -9.384 -3.200 6.350 1.00 98.06 78 LEU A N 1
ATOM 598 C CA . LEU A 1 78 ? -9.666 -4.244 7.343 1.00 98.06 78 LEU A CA 1
ATOM 599 C C . LEU A 1 78 ? -9.219 -3.832 8.749 1.00 98.06 78 LEU A C 1
ATOM 601 O O . LEU A 1 78 ? -9.915 -4.111 9.727 1.00 98.06 78 LEU A O 1
ATOM 605 N N . LEU A 1 79 ? -8.088 -3.136 8.852 1.00 98.00 79 LEU A N 1
ATOM 606 C CA . LEU A 1 79 ? -7.582 -2.591 10.106 1.00 98.00 79 LEU A CA 1
ATOM 607 C C . LEU A 1 79 ? -8.532 -1.535 10.690 1.00 98.00 79 LEU A C 1
ATOM 609 O O . LEU A 1 79 ? -8.878 -1.600 11.871 1.00 98.00 79 LEU A O 1
ATOM 613 N N . VAL A 1 80 ? -9.011 -0.611 9.851 1.00 97.81 80 VAL A N 1
ATOM 614 C CA . VAL A 1 80 ? -10.015 0.402 10.220 1.00 97.81 80 VAL A CA 1
ATOM 615 C C . VAL A 1 80 ? -11.307 -0.262 10.697 1.00 97.81 80 VAL A C 1
ATOM 617 O O . VAL A 1 80 ? -11.827 0.105 11.753 1.00 97.81 80 VAL A O 1
ATOM 620 N N . TYR A 1 81 ? -11.798 -1.274 9.973 1.00 98.19 81 TYR A N 1
ATOM 621 C CA . TYR A 1 81 ? -12.957 -2.066 10.393 1.00 98.19 81 TYR A CA 1
ATOM 622 C C . TYR A 1 81 ? -12.735 -2.704 11.770 1.00 98.19 81 TYR A C 1
ATOM 624 O O . TYR A 1 81 ? -13.574 -2.564 12.660 1.00 98.19 81 TYR A O 1
ATOM 632 N N . ALA A 1 82 ? -11.612 -3.404 11.954 1.00 97.88 82 ALA A N 1
ATOM 633 C CA . ALA A 1 82 ? -11.333 -4.164 13.166 1.00 97.88 82 ALA A CA 1
ATOM 634 C C . ALA A 1 82 ? -11.199 -3.259 14.396 1.00 97.88 82 ALA A C 1
ATOM 636 O O . ALA A 1 82 ? -11.752 -3.576 15.454 1.00 97.88 82 ALA A O 1
ATOM 637 N N . TRP A 1 83 ? -10.510 -2.125 14.256 1.00 97.69 83 TRP A N 1
ATOM 638 C CA . TRP A 1 83 ? -10.357 -1.170 15.348 1.00 97.69 83 TRP A CA 1
ATOM 639 C C . TRP A 1 83 ? -11.687 -0.481 15.673 1.00 97.69 83 TRP A C 1
ATOM 641 O O . TRP A 1 83 ? -12.119 -0.504 16.827 1.00 97.69 83 TRP A O 1
ATOM 651 N N . SER A 1 84 ? -12.404 0.026 14.664 1.00 97.81 84 SER A N 1
ATOM 652 C CA . SER A 1 84 ? -13.715 0.664 14.854 1.00 97.81 84 SER A CA 1
ATOM 653 C C . SER A 1 84 ? -14.746 -0.297 15.456 1.00 97.81 84 SER A C 1
ATOM 655 O O . SER A 1 84 ? -15.485 0.071 16.370 1.00 97.81 84 SER A O 1
ATOM 657 N N . ARG A 1 85 ? -14.729 -1.577 15.054 1.00 97.50 85 ARG A N 1
ATOM 658 C CA . ARG A 1 85 ? -15.589 -2.615 15.637 1.00 97.50 85 ARG A CA 1
ATOM 659 C C . ARG A 1 85 ? -15.380 -2.788 17.140 1.00 97.50 85 ARG A C 1
ATOM 661 O O . ARG A 1 85 ? -16.348 -3.051 17.848 1.00 97.50 85 ARG A O 1
ATOM 668 N N . ARG A 1 86 ? -14.142 -2.670 17.632 1.00 95.69 86 ARG A N 1
ATOM 669 C CA . ARG A 1 86 ? -13.851 -2.759 19.074 1.00 95.69 86 ARG A CA 1
ATOM 670 C C . ARG A 1 86 ? -14.339 -1.535 19.849 1.00 95.69 86 ARG A C 1
ATOM 672 O O . ARG A 1 86 ? -14.691 -1.681 21.010 1.00 95.69 86 ARG A O 1
ATOM 679 N N . LEU A 1 87 ? -14.363 -0.363 19.217 1.00 95.44 87 LEU A N 1
ATOM 680 C CA . LEU A 1 87 ? -14.763 0.896 19.854 1.00 95.44 87 LEU A CA 1
ATOM 681 C C . LEU A 1 87 ? -16.282 1.114 19.838 1.00 95.44 87 LEU A C 1
ATOM 683 O O . LEU A 1 87 ? -16.850 1.582 20.819 1.00 95.44 87 LEU A O 1
ATOM 687 N N . PHE A 1 88 ? -16.939 0.767 18.731 1.00 96.62 88 PHE A N 1
ATOM 688 C CA . PHE A 1 88 ? -18.328 1.152 18.447 1.00 96.62 88 PHE A CA 1
ATOM 689 C C . PHE A 1 88 ? -19.231 -0.043 18.101 1.00 96.62 88 PHE A C 1
ATOM 691 O O . PHE A 1 88 ? -20.369 0.127 17.662 1.00 96.62 88 PHE A O 1
ATOM 698 N N . GLY A 1 89 ? -18.726 -1.267 18.264 1.00 96.94 89 GLY A N 1
ATOM 699 C CA . GLY A 1 89 ? -19.435 -2.492 17.910 1.00 96.94 89 GLY A CA 1
ATOM 700 C C . GLY A 1 89 ? -19.494 -2.768 16.398 1.00 96.94 89 GLY A C 1
ATOM 701 O O . GLY A 1 89 ? -18.924 -2.036 15.585 1.00 96.94 89 GLY A O 1
ATOM 702 N N . PRO A 1 90 ? -20.184 -3.849 15.982 1.00 96.75 90 PRO A N 1
ATOM 703 C CA . PRO A 1 90 ? -20.206 -4.309 14.589 1.00 96.75 90 PRO A CA 1
ATOM 704 C C . PRO A 1 90 ? -20.659 -3.253 13.574 1.00 96.75 90 PRO A C 1
ATOM 706 O O . PRO A 1 90 ? -20.029 -3.111 12.527 1.00 96.75 90 PRO A O 1
ATOM 709 N N . THR A 1 91 ? -21.710 -2.491 13.894 1.00 96.81 91 THR A N 1
ATOM 710 C CA . THR A 1 91 ? -22.268 -1.463 13.003 1.00 96.81 91 THR A CA 1
ATOM 711 C C . THR A 1 91 ? -21.287 -0.317 12.774 1.00 96.81 91 THR A C 1
ATOM 713 O O . THR A 1 91 ? -21.095 0.098 11.633 1.00 96.81 91 THR A O 1
ATOM 716 N N . GLY A 1 92 ? -20.617 0.152 13.833 1.00 96.81 92 GLY A N 1
ATOM 717 C CA . GLY A 1 92 ? -19.592 1.189 13.715 1.00 96.81 92 GLY A CA 1
ATOM 718 C C . GLY A 1 92 ? -18.414 0.735 12.854 1.00 96.81 92 GLY A C 1
ATOM 719 O O . GLY A 1 92 ? -17.979 1.477 11.976 1.00 96.81 92 GLY A O 1
ATOM 720 N N . GLY A 1 93 ? -17.989 -0.525 13.006 1.00 97.00 93 GLY A N 1
ATOM 721 C CA . GLY A 1 93 ? -16.966 -1.131 12.152 1.00 97.00 93 GLY A CA 1
ATOM 722 C C . GLY A 1 93 ? -17.319 -1.071 10.664 1.00 97.00 93 GLY A C 1
ATOM 723 O O . GLY A 1 93 ? -16.521 -0.588 9.860 1.00 97.00 93 GLY A O 1
ATOM 724 N N . VAL A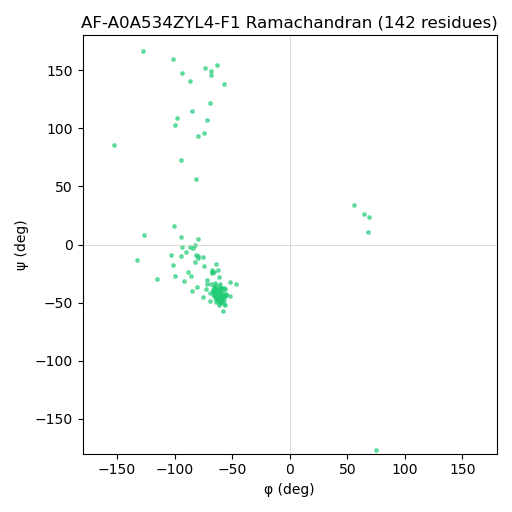 1 94 ? -18.520 -1.530 10.291 1.00 97.81 94 VAL A N 1
ATOM 725 C CA . VAL A 1 94 ? -18.982 -1.521 8.888 1.00 97.81 94 VAL A CA 1
ATOM 726 C C . VAL A 1 94 ? -19.095 -0.094 8.350 1.00 97.81 94 VAL A C 1
ATOM 728 O O . VAL A 1 94 ? -18.637 0.169 7.240 1.00 97.81 94 VAL A O 1
ATOM 731 N N . LEU A 1 95 ? -19.653 0.835 9.132 1.00 98.00 95 LEU A N 1
ATOM 732 C CA . LEU A 1 95 ? -19.789 2.234 8.721 1.00 98.00 95 LEU A CA 1
ATOM 733 C C . LEU A 1 95 ? -18.421 2.883 8.465 1.00 98.00 95 LEU A C 1
ATOM 735 O O . LEU A 1 95 ? -18.232 3.523 7.432 1.00 98.00 95 LEU A O 1
ATOM 739 N N . SER A 1 96 ? -17.445 2.681 9.356 1.00 97.75 96 SER A N 1
ATOM 740 C CA . SER A 1 96 ? -16.081 3.188 9.161 1.00 97.75 96 SER A CA 1
ATOM 741 C C . SER A 1 96 ? -15.406 2.578 7.933 1.00 97.75 96 SER A C 1
ATOM 743 O O . SER A 1 96 ? -14.749 3.296 7.184 1.00 97.75 96 SER A O 1
ATOM 745 N N . ALA A 1 97 ? -15.593 1.277 7.691 1.00 97.06 97 ALA A N 1
ATOM 746 C CA . ALA A 1 97 ? -15.060 0.608 6.506 1.00 97.06 97 ALA A CA 1
ATOM 747 C C . ALA A 1 97 ? -15.695 1.129 5.206 1.00 97.06 97 ALA A C 1
ATOM 749 O O . ALA A 1 97 ? -14.995 1.306 4.211 1.00 97.06 97 ALA A O 1
ATOM 750 N N . ALA A 1 98 ? -16.998 1.427 5.215 1.00 97.31 98 ALA A N 1
ATOM 751 C CA . ALA A 1 98 ? -17.678 2.045 4.081 1.00 97.31 98 ALA A CA 1
ATOM 752 C C . ALA A 1 98 ? -17.127 3.453 3.810 1.00 97.31 98 ALA A C 1
ATOM 754 O O . ALA A 1 98 ? -16.725 3.750 2.688 1.00 97.31 98 ALA A O 1
ATOM 755 N N . LEU A 1 99 ? -17.021 4.299 4.840 1.00 97.56 99 LEU A N 1
ATOM 756 C CA . LEU A 1 99 ? -16.438 5.640 4.707 1.00 97.56 99 LEU A CA 1
ATOM 757 C C . LEU A 1 99 ? -14.989 5.593 4.200 1.00 97.56 99 LEU A C 1
ATOM 759 O O . LEU A 1 99 ? -14.608 6.416 3.372 1.00 97.56 99 LEU A O 1
ATOM 763 N N . TYR A 1 100 ? -14.204 4.612 4.651 1.00 96.88 100 TYR A N 1
ATOM 764 C CA . TYR A 1 100 ? -12.861 4.342 4.142 1.00 96.88 100 TYR A CA 1
ATOM 765 C C . TYR A 1 100 ? -12.882 3.985 2.646 1.00 96.88 100 TYR A C 1
ATOM 767 O O . TYR A 1 100 ? -12.181 4.612 1.853 1.00 96.88 100 TYR A O 1
ATOM 775 N N . ALA A 1 101 ? -13.710 3.017 2.243 1.00 95.56 101 ALA A N 1
ATOM 776 C CA . ALA A 1 101 ? -13.766 2.524 0.865 1.00 95.56 101 ALA A CA 1
ATOM 777 C C . ALA A 1 101 ? -14.246 3.588 -0.138 1.00 95.56 101 ALA A C 1
ATOM 779 O O . ALA A 1 101 ? -13.782 3.612 -1.276 1.00 95.56 101 ALA A O 1
ATOM 780 N N . PHE A 1 102 ? -15.140 4.485 0.287 1.00 96.06 102 PHE A N 1
ATOM 781 C CA . PHE A 1 102 ? -15.647 5.591 -0.531 1.00 96.06 102 PHE A CA 1
ATOM 782 C C . PHE A 1 102 ? -14.882 6.907 -0.323 1.00 96.06 102 PHE A C 1
ATOM 784 O O . PHE A 1 102 ? -15.270 7.941 -0.870 1.00 96.06 102 PHE A O 1
ATOM 791 N N . CYS A 1 103 ? -13.788 6.898 0.443 1.00 95.50 103 CYS A N 1
ATOM 792 C CA . CYS A 1 103 ? -12.979 8.089 0.651 1.00 95.50 103 CYS A CA 1
ATOM 793 C C . CYS A 1 103 ? -12.248 8.464 -0.652 1.00 95.50 103 CYS A C 1
ATOM 795 O O . CYS A 1 103 ? -11.434 7.674 -1.147 1.00 95.50 103 CYS A O 1
ATOM 797 N N . PRO A 1 104 ? -12.448 9.681 -1.190 1.00 93.38 104 PRO A N 1
ATOM 798 C CA . PRO A 1 104 ? -11.826 10.092 -2.447 1.00 93.38 104 PRO A CA 1
ATOM 799 C C . PRO A 1 104 ? -10.295 10.083 -2.365 1.00 93.38 104 PRO A C 1
ATOM 801 O O . PRO A 1 104 ? -9.631 9.694 -3.323 1.00 93.38 104 PRO A O 1
ATOM 804 N N . THR A 1 105 ? -9.724 10.436 -1.209 1.00 92.12 105 THR A N 1
ATOM 805 C CA . THR A 1 105 ? -8.272 10.414 -0.990 1.00 92.12 105 THR A CA 1
ATOM 806 C C . THR A 1 105 ? -7.710 9.003 -1.126 1.00 92.12 105 THR A C 1
ATOM 808 O O . THR A 1 105 ? -6.696 8.808 -1.793 1.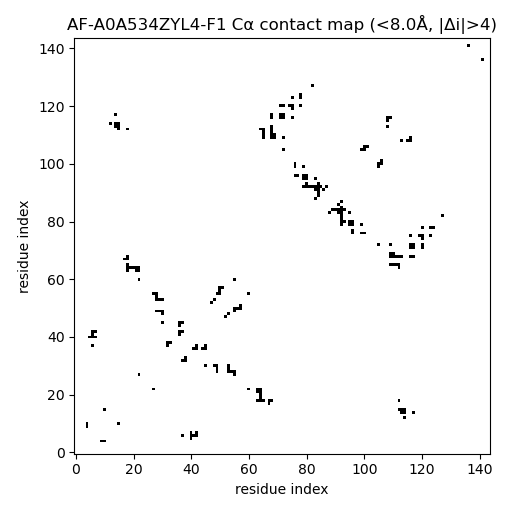00 92.12 105 THR A O 1
ATOM 811 N N . LEU A 1 106 ? -8.373 8.005 -0.543 1.00 90.31 106 LEU A N 1
ATOM 812 C CA . LEU A 1 106 ? -7.896 6.623 -0.586 1.00 90.31 106 LEU A CA 1
ATOM 813 C C . LEU A 1 106 ? -8.067 6.002 -1.967 1.00 90.31 106 LEU A C 1
ATOM 815 O O . LEU A 1 106 ? -7.158 5.324 -2.440 1.00 90.31 106 LEU A O 1
ATOM 819 N N . LEU A 1 107 ? -9.167 6.308 -2.657 1.00 90.50 107 LEU A N 1
ATOM 820 C CA . LEU A 1 107 ? -9.359 5.910 -4.053 1.00 90.50 107 LEU A CA 1
ATOM 821 C C . LEU A 1 107 ? -8.309 6.547 -4.978 1.00 90.50 107 LEU A C 1
ATOM 823 O O . LEU A 1 107 ? -7.800 5.887 -5.886 1.00 90.50 107 LEU A O 1
ATOM 827 N N . ALA A 1 108 ? -7.935 7.807 -4.729 1.00 90.50 108 ALA A N 1
ATOM 828 C CA . ALA A 1 108 ? -6.914 8.501 -5.509 1.00 90.50 108 ALA A CA 1
ATOM 829 C C . ALA A 1 108 ? -5.513 7.892 -5.326 1.00 90.50 108 ALA A C 1
ATOM 831 O O . ALA A 1 108 ? -4.795 7.730 -6.315 1.00 90.50 108 ALA A O 1
ATOM 832 N N . HIS A 1 109 ? -5.140 7.528 -4.094 1.00 88.75 109 HIS A N 1
ATOM 833 C CA . HIS A 1 109 ? -3.809 6.991 -3.780 1.00 88.75 109 HIS A CA 1
ATOM 834 C C . HIS A 1 109 ? -3.706 5.473 -3.987 1.00 88.75 109 HIS A C 1
ATOM 836 O O . HIS A 1 109 ? -2.633 4.980 -4.322 1.00 88.75 109 HIS A O 1
ATOM 842 N N . GLY A 1 110 ? -4.806 4.720 -3.878 1.00 82.50 110 GLY A N 1
ATOM 843 C CA . GLY A 1 110 ? -4.804 3.257 -4.020 1.00 82.50 110 GLY A CA 1
ATOM 844 C C . GLY A 1 110 ? -4.372 2.751 -5.401 1.00 82.50 110 GLY A C 1
ATOM 845 O O . GLY A 1 110 ? -3.904 1.623 -5.527 1.00 82.50 110 GLY A O 1
ATOM 846 N N . ARG A 1 111 ? -4.477 3.592 -6.440 1.00 87.50 111 ARG A N 1
ATOM 847 C CA . ARG A 1 111 ? -4.012 3.287 -7.807 1.00 87.50 111 ARG A CA 1
ATOM 848 C C . ARG A 1 111 ? -2.560 3.690 -8.082 1.00 87.50 111 ARG A C 1
ATOM 850 O O . ARG A 1 111 ? -2.068 3.450 -9.188 1.00 87.50 111 ARG A O 1
ATOM 857 N N . LEU A 1 112 ? -1.906 4.376 -7.148 1.00 90.06 112 LEU A N 1
ATOM 858 C CA . LEU A 1 112 ? -0.532 4.837 -7.302 1.00 90.06 112 LEU A CA 1
ATOM 859 C C . LEU A 1 112 ? 0.430 3.810 -6.698 1.00 90.06 112 LEU A C 1
ATOM 861 O O . LEU A 1 112 ? 0.120 3.116 -5.734 1.00 90.06 112 LEU A O 1
A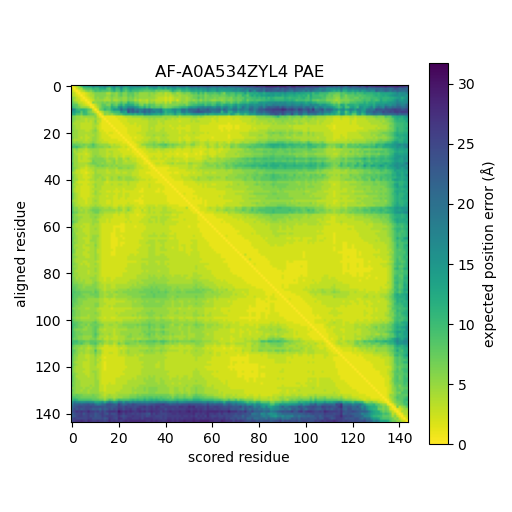TOM 865 N N . ILE A 1 113 ? 1.615 3.690 -7.285 1.00 91.06 113 ILE A N 1
ATOM 866 C CA . ILE A 1 113 ? 2.687 2.850 -6.744 1.00 91.06 113 ILE A CA 1
ATOM 867 C C . ILE A 1 113 ? 3.570 3.770 -5.893 1.00 91.06 113 ILE A C 1
ATOM 869 O O . ILE A 1 113 ? 4.634 4.201 -6.327 1.00 91.06 113 ILE A O 1
ATOM 873 N N . THR A 1 114 ? 3.051 4.171 -4.728 1.00 90.06 114 THR A N 1
ATOM 874 C CA . THR A 1 114 ? 3.734 5.055 -3.765 1.00 90.06 114 THR A CA 1
ATOM 875 C C . THR A 1 114 ? 3.760 4.434 -2.371 1.00 90.06 114 THR A C 1
ATOM 877 O O . THR A 1 114 ? 3.063 3.454 -2.091 1.00 90.06 114 THR A O 1
ATOM 880 N N . ALA A 1 115 ? 4.579 4.994 -1.479 1.00 90.56 115 ALA A N 1
ATOM 881 C CA . ALA A 1 115 ? 4.737 4.499 -0.113 1.00 90.56 115 ALA A CA 1
ATOM 882 C C . ALA A 1 115 ? 3.60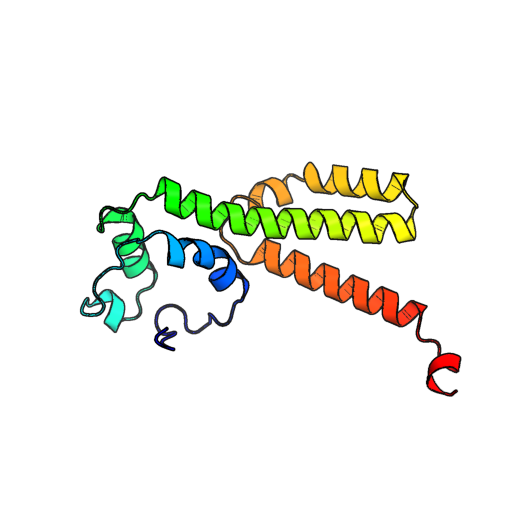8 4.932 0.844 1.00 90.56 115 ALA A C 1
ATOM 884 O O . ALA A 1 115 ? 3.519 4.396 1.948 1.00 90.56 115 ALA A O 1
ATOM 885 N N . ASP A 1 116 ? 2.729 5.853 0.439 1.00 92.38 116 ASP A N 1
ATOM 886 C CA . ASP A 1 116 ? 1.757 6.501 1.334 1.00 92.38 116 ASP A CA 1
ATOM 887 C C . ASP A 1 116 ? 0.763 5.511 1.949 1.00 92.38 116 ASP A C 1
ATOM 889 O O . ASP A 1 116 ? 0.496 5.551 3.149 1.00 92.38 116 ASP A O 1
ATOM 893 N N . VAL A 1 117 ? 0.247 4.570 1.149 1.00 93.56 117 VAL A N 1
ATOM 894 C CA . VAL A 1 117 ? -0.704 3.546 1.621 1.00 93.56 117 VAL A CA 1
ATOM 895 C C . VAL A 1 117 ? -0.034 2.588 2.607 1.00 93.56 117 VAL A C 1
ATOM 897 O O . VAL A 1 117 ? -0.631 2.223 3.620 1.00 93.56 117 VAL A O 1
ATOM 900 N N . ALA A 1 118 ? 1.223 2.213 2.346 1.00 93.75 118 ALA A N 1
ATOM 901 C CA . ALA A 1 118 ? 2.006 1.387 3.260 1.00 93.75 118 ALA A CA 1
ATOM 902 C C . ALA A 1 118 ? 2.257 2.124 4.583 1.00 93.75 118 ALA A C 1
ATOM 904 O O . ALA A 1 118 ? 2.034 1.565 5.656 1.00 93.75 118 ALA A O 1
ATOM 905 N N . ALA A 1 119 ? 2.667 3.392 4.512 1.00 93.12 119 ALA A N 1
ATOM 906 C CA . ALA A 1 119 ? 2.879 4.229 5.685 1.00 93.12 119 ALA A CA 1
ATOM 907 C C . ALA A 1 119 ? 1.587 4.361 6.505 1.00 93.12 119 ALA A C 1
ATOM 909 O O . ALA A 1 119 ? 1.598 4.089 7.704 1.00 93.12 119 ALA A O 1
ATOM 910 N N . ALA A 1 120 ? 0.459 4.680 5.866 1.00 94.62 120 ALA A N 1
ATOM 911 C CA . ALA A 1 120 ? -0.840 4.779 6.527 1.00 94.62 120 ALA A CA 1
ATOM 912 C C . ALA A 1 120 ? -1.246 3.469 7.227 1.00 94.62 120 ALA A C 1
ATOM 914 O O . ALA A 1 120 ? -1.718 3.511 8.367 1.00 94.62 120 ALA A O 1
ATOM 915 N N . LEU A 1 121 ? -1.020 2.313 6.590 1.00 95.94 121 LEU A N 1
ATOM 916 C CA . LEU A 1 121 ? -1.245 0.995 7.189 1.00 95.94 121 LEU A CA 1
ATOM 917 C C . LEU A 1 121 ? -0.425 0.805 8.468 1.00 95.94 121 LEU A C 1
ATOM 91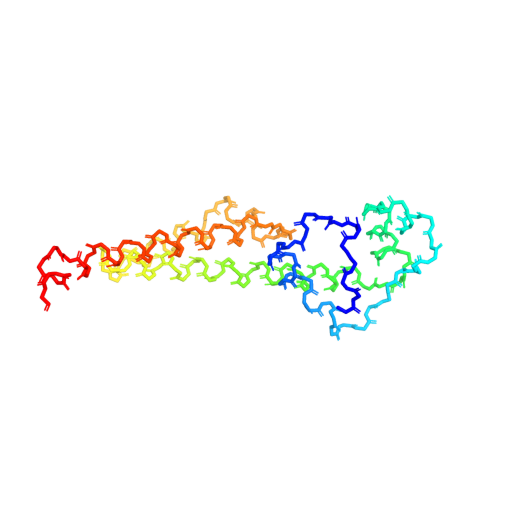9 O O . LEU A 1 121 ? -0.995 0.542 9.528 1.00 95.94 121 LEU A O 1
ATOM 923 N N . PHE A 1 122 ? 0.897 0.951 8.386 1.00 96.06 122 PHE A N 1
ATOM 924 C CA . PHE A 1 122 ? 1.778 0.663 9.519 1.00 96.06 122 PHE A CA 1
ATOM 925 C C . PHE A 1 122 ? 1.671 1.701 10.639 1.00 96.06 122 PHE A C 1
ATOM 927 O O . PHE A 1 122 ? 1.720 1.324 11.810 1.00 96.06 122 PHE A O 1
ATOM 934 N N . PHE A 1 123 ? 1.442 2.978 10.323 1.00 96.62 123 PHE A N 1
ATOM 935 C CA . PHE A 1 123 ? 1.160 3.991 11.342 1.00 96.62 123 PHE A CA 1
ATOM 936 C C . PHE A 1 123 ? -0.151 3.706 12.074 1.00 96.62 123 PHE A C 1
ATOM 938 O O . PHE A 1 123 ? -0.185 3.754 13.303 1.00 96.62 123 PHE A O 1
ATOM 945 N N . THR A 1 124 ? -1.210 3.338 11.348 1.00 97.12 124 THR A N 1
ATOM 946 C CA . THR A 1 124 ? -2.494 2.968 11.963 1.00 97.12 124 THR A CA 1
ATOM 947 C C . THR A 1 124 ? -2.351 1.701 12.809 1.00 97.12 124 THR A C 1
ATOM 949 O O . THR A 1 124 ? -2.884 1.635 13.914 1.00 97.12 124 THR A O 1
ATOM 952 N N . ALA A 1 125 ? -1.591 0.708 12.335 1.00 97.69 125 ALA A N 1
ATOM 953 C CA . ALA A 1 125 ? -1.349 -0.536 13.068 1.00 97.69 125 ALA A CA 1
ATOM 954 C C . ALA A 1 125 ? -0.539 -0.292 14.347 1.00 97.69 125 ALA A C 1
ATOM 956 O O . ALA A 1 125 ? -0.852 -0.858 15.395 1.00 97.69 125 ALA A O 1
ATOM 957 N N . SER A 1 126 ? 0.465 0.585 14.275 1.00 97.50 126 SER A N 1
ATOM 958 C CA . SER A 1 126 ? 1.248 1.028 15.429 1.00 97.50 126 SER A CA 1
ATOM 959 C C . SER A 1 126 ? 0.366 1.741 16.456 1.00 97.50 126 SER A C 1
ATOM 961 O O . SER A 1 126 ? 0.350 1.357 17.626 1.00 97.50 126 SER A O 1
ATOM 963 N N . ALA A 1 127 ? -0.456 2.699 16.014 1.00 97.44 127 ALA A N 1
ATOM 964 C CA . ALA A 1 127 ? -1.390 3.412 16.883 1.00 97.44 127 ALA A CA 1
ATOM 965 C C . ALA A 1 127 ? -2.401 2.465 17.550 1.00 97.44 127 ALA A C 1
ATOM 967 O O . ALA A 1 127 ? -2.644 2.575 18.753 1.00 97.44 127 ALA A O 1
ATOM 968 N N . TRP A 1 128 ? -2.947 1.497 16.805 1.00 96.56 128 TRP A N 1
ATOM 969 C CA . TRP A 1 128 ? -3.844 0.494 17.376 1.00 96.56 128 TRP A CA 1
ATOM 970 C C . TRP A 1 128 ? -3.133 -0.405 18.388 1.00 96.56 128 TRP A C 1
ATOM 972 O O . TRP A 1 128 ? -3.673 -0.666 19.460 1.00 96.56 128 TRP A O 1
ATOM 982 N N . SER A 1 129 ? -1.914 -0.854 18.084 1.00 95.50 129 SER A N 1
ATOM 983 C CA . SER A 1 129 ? -1.128 -1.705 18.985 1.00 95.50 129 SER A CA 1
ATOM 984 C C . SER A 1 129 ? -0.807 -0.983 20.292 1.00 95.50 129 SER A C 1
ATOM 986 O O . SER A 1 129 ? -0.971 -1.559 21.366 1.00 95.50 129 SER A O 1
ATOM 988 N N . LEU A 1 130 ? -0.434 0.299 20.210 1.00 95.62 130 LEU A N 1
ATOM 989 C CA . LEU A 1 130 ? -0.238 1.155 21.377 1.00 95.62 130 LEU A CA 1
ATOM 990 C C . LEU A 1 130 ? -1.538 1.319 22.170 1.00 95.62 130 LEU A C 1
ATOM 992 O O . LEU A 1 130 ? -1.533 1.172 23.389 1.00 95.62 130 LEU A O 1
ATOM 996 N N . TRP A 1 131 ? -2.661 1.567 21.491 1.00 94.44 131 TRP A N 1
ATOM 997 C CA . TRP A 1 131 ? -3.972 1.644 22.135 1.00 94.44 131 TRP A CA 1
ATOM 998 C C . TRP A 1 131 ? -4.303 0.351 22.888 1.00 94.44 131 TRP A C 1
ATOM 1000 O O . TRP A 1 131 ? -4.667 0.418 24.059 1.00 94.44 131 TRP A O 1
ATOM 1010 N N . VAL A 1 132 ? -4.118 -0.821 22.269 1.00 93.25 132 VAL A N 1
ATOM 1011 C CA . VAL A 1 132 ? -4.336 -2.119 22.930 1.00 93.25 132 VAL A CA 1
ATOM 1012 C C . VAL A 1 132 ? -3.428 -2.256 24.149 1.00 93.25 132 VAL A C 1
ATOM 1014 O O . VAL A 1 132 ? -3.931 -2.558 25.229 1.00 93.25 132 VAL A O 1
ATOM 1017 N N . ALA A 1 133 ? -2.129 -1.982 23.999 1.00 93.25 133 ALA A N 1
ATOM 1018 C CA . ALA A 1 133 ? -1.160 -2.087 25.086 1.00 93.25 133 ALA A CA 1
ATOM 1019 C C . ALA A 1 133 ? -1.557 -1.220 26.290 1.00 93.25 133 ALA A C 1
ATOM 1021 O O . ALA A 1 133 ? -1.556 -1.711 27.414 1.00 93.25 133 ALA A O 1
ATOM 1022 N N . LEU A 1 134 ? -1.984 0.025 26.061 1.00 91.25 134 LEU A N 1
ATOM 1023 C CA . LEU A 1 134 ? -2.422 0.939 27.123 1.00 91.25 134 LEU A CA 1
ATOM 1024 C C . LEU A 1 134 ? -3.720 0.503 27.823 1.00 91.25 134 LEU A C 1
ATOM 1026 O O . LEU A 1 134 ? -3.948 0.890 28.964 1.00 91.25 134 LEU A O 1
ATOM 1030 N N . HIS A 1 135 ? -4.571 -0.293 27.169 1.00 85.94 135 HIS A N 1
ATOM 1031 C CA . HIS A 1 135 ? -5.795 -0.826 27.784 1.00 85.94 135 HIS A CA 1
ATOM 1032 C C . HIS A 1 135 ? -5.556 -2.150 28.519 1.00 85.94 135 HIS A C 1
ATOM 1034 O O . HIS A 1 135 ? -6.322 -2.497 29.415 1.00 85.94 135 HIS A O 1
ATOM 1040 N N . THR A 1 136 ? -4.516 -2.901 28.148 1.00 81.06 136 THR A N 1
ATOM 1041 C CA . THR A 1 136 ? -4.148 -4.162 28.811 1.00 81.06 136 THR A CA 1
ATOM 1042 C C . THR A 1 136 ? -3.138 -3.973 29.939 1.00 81.06 136 THR A C 1
ATOM 1044 O O . THR A 1 136 ? -3.153 -4.733 30.903 1.00 81.06 136 THR A O 1
ATOM 1047 N N . VAL A 1 137 ? -2.251 -2.982 29.820 1.00 72.06 137 VAL A N 1
ATOM 1048 C CA . VAL A 1 137 ? -1.157 -2.730 30.758 1.00 72.06 137 VAL A CA 1
ATOM 1049 C C . VAL A 1 137 ? -1.568 -1.602 31.700 1.00 72.06 137 VAL A C 1
ATOM 1051 O O . VAL A 1 137 ? -1.543 -0.428 31.339 1.00 72.06 137 VAL A O 1
ATOM 1054 N N . SER A 1 138 ? -1.948 -1.969 32.921 1.00 70.56 138 SER A N 1
ATOM 1055 C CA . SER A 1 138 ? -2.177 -1.034 34.027 1.00 70.56 138 SER A CA 1
ATOM 1056 C C . SER A 1 138 ? -0.966 -1.045 34.974 1.00 70.56 138 SER A C 1
ATOM 1058 O O . SER A 1 138 ? -0.228 -2.031 34.992 1.00 70.56 138 SER A O 1
ATOM 1060 N N . PRO A 1 139 ? -0.738 -0.016 35.815 1.00 64.38 139 PRO A N 1
ATOM 1061 C CA . PRO A 1 139 ? 0.331 -0.057 36.821 1.00 64.38 139 PRO A CA 1
ATOM 1062 C C . PRO A 1 139 ? 0.277 -1.321 37.699 1.00 64.38 139 PRO A C 1
ATOM 1064 O O . PRO A 1 139 ? 1.312 -1.861 38.072 1.00 64.38 139 PRO A O 1
ATOM 1067 N N . GLY A 1 140 ? -0.928 -1.848 37.955 1.00 62.25 140 GLY A N 1
ATOM 1068 C CA . GLY A 1 140 ? -1.140 -3.088 38.705 1.00 62.25 140 GLY A CA 1
ATOM 1069 C C . GLY A 1 140 ? -0.798 -4.380 37.954 1.00 62.25 140 GLY A C 1
ATOM 1070 O O . GLY A 1 140 ? -0.601 -5.395 38.603 1.00 62.25 140 GLY A O 1
ATOM 1071 N N . SER A 1 141 ? -0.694 -4.369 36.620 1.00 62.84 141 SER A N 1
ATOM 1072 C CA . SER A 1 141 ? -0.275 -5.539 35.828 1.00 62.84 141 SER A CA 1
ATOM 1073 C C . SER A 1 141 ? 1.226 -5.563 35.517 1.00 62.84 141 SER A C 1
ATOM 1075 O O . SER A 1 141 ? 1.705 -6.543 34.964 1.00 62.84 141 SER A O 1
ATOM 1077 N N . VAL A 1 142 ? 1.947 -4.470 35.792 1.00 61.94 142 VAL A N 1
ATOM 1078 C CA . VAL A 1 142 ? 3.411 -4.359 35.613 1.00 61.94 142 VAL A CA 1
ATOM 1079 C C . VAL A 1 142 ? 4.153 -4.540 36.940 1.00 61.94 142 VAL A C 1
ATOM 1081 O O . VAL A 1 142 ? 5.306 -4.957 36.944 1.00 61.94 142 VAL A O 1
ATOM 1084 N N . LEU A 1 143 ? 3.504 -4.209 38.061 1.00 61.69 143 LEU A N 1
ATOM 1085 C CA . LEU A 1 143 ? 4.051 -4.343 39.417 1.00 61.69 143 LEU A CA 1
ATOM 1086 C C . LEU A 1 143 ? 3.683 -5.671 40.111 1.00 61.69 143 LEU A C 1
ATOM 1088 O O . LEU A 1 143 ? 4.100 -5.874 41.250 1.00 61.69 143 LEU A O 1
ATOM 1092 N N . ALA A 1 144 ? 2.899 -6.533 39.458 1.00 51.97 144 ALA A N 1
ATOM 1093 C CA . ALA A 1 144 ? 2.574 -7.894 39.898 1.00 51.97 144 ALA A CA 1
ATOM 1094 C C . ALA A 1 144 ? 3.437 -8.911 39.144 1.00 51.97 144 ALA A C 1
ATOM 1096 O O . ALA A 1 144 ? 3.864 -9.896 39.784 1.00 51.97 144 ALA A O 1
#

Mean predicted aligned error: 5.88 Å

Foldseek 3Di:
DPPDCLLPVVPVQPLLCLLCVVVVVPPADQDDCPDPCNVNSPNVVSVCCRQPVRPDDNVVSLVSSLVSLLVLLVLQLVLQLVLLCVVPNNVSSVVSSVCSVPPPVSVVCSSDSDCVSVVSNVVSVVVSVVVVCVVVDDPVNVVD

Sequence (144 aa):
ITGDFRLNAESGTLAQQWQAMPLLFGGYRFPSLEQEAWRKADVFAVGYHFFYDQGNDLGAMLLAGRTMTAVLGVGLGLLVYAWSRRLFGPTGGVLSAALYAFCPTLLAHGRLITADVAAALFFTASAWSLWVALHTVSPGSVLA